Protein AF-A0A200QK93-F1 (afdb_monomer_lite)

pLDDT: mean 71.75, std 19.08, range [31.31, 96.75]

Secondary structure (DSSP, 8-state):
---------------PPP------HHHHHHHHHHHHHHHHHHHHHHHHHHHHHHHHHHHHHHHHHHHHHHHHHHHHTT---HHHHHHHHHHHHHHHHHHHHHHHHHHTT-SSS-GGGHHHHHHHHHHHHHHHHHHHHHH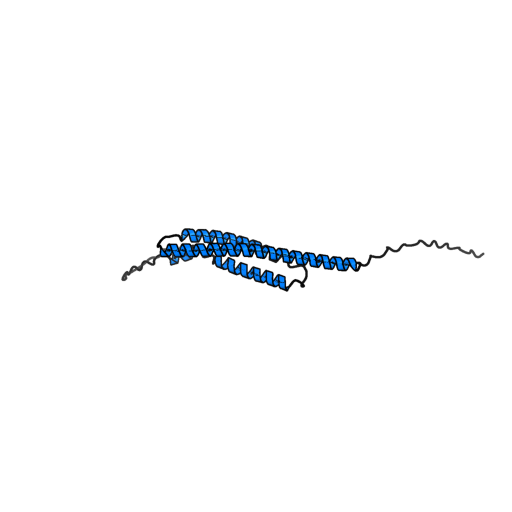-----HHHHHHHHS----------------SS----

InterPro domains:
  IPR004320 Protein BPS1, chloroplastic [PF03087] (31-169)

Sequence (175 aa):
MAASNKITYHAHSISLPTESHPLTLADFFQLESTQQAKSIEGVLDGSLMLLDVCGTARDVLSQMKQCVQDLQSSIRRRTNEFGAYMTSRKKVSKVIRKCLADLNKMDSKNNDLVAEISVLREVEATTLAIFESLLSFVSGPKQSTWSLVSKLMPTKRVEHKGEEETTEVMRSILH

Structure (mmCIF, N/CA/C/O backbone):
data_AF-A0A200QK93-F1
#
_entry.id   AF-A0A200QK93-F1
#
loop_
_atom_site.group_PDB
_atom_site.id
_atom_site.type_symbol
_atom_site.label_atom_id
_atom_site.label_alt_id
_atom_site.label_comp_id
_atom_site.label_asym_id
_atom_site.label_entity_id
_atom_site.label_seq_id
_atom_site.pdbx_PDB_ins_code
_atom_site.Cartn_x
_atom_site.Cartn_y
_atom_site.Cartn_z
_atom_site.occupancy
_atom_site.B_iso_or_equiv
_atom_site.auth_seq_id
_atom_site.auth_comp_id
_atom_site.auth_asym_id
_atom_site.auth_atom_id
_atom_site.pdbx_PDB_model_num
ATOM 1 N N . MET A 1 1 ? 26.320 -7.103 -105.451 1.00 42.09 1 MET A N 1
ATOM 2 C CA . MET A 1 1 ? 25.425 -6.280 -104.609 1.00 42.09 1 MET A CA 1
ATOM 3 C C . MET A 1 1 ? 25.414 -6.882 -103.214 1.00 42.09 1 MET A C 1
ATOM 5 O O . MET A 1 1 ? 24.835 -7.941 -103.042 1.00 42.09 1 MET A O 1
ATOM 9 N N . ALA A 1 2 ? 26.102 -6.269 -102.253 1.00 43.88 2 ALA A N 1
ATOM 10 C CA . ALA A 1 2 ? 26.015 -6.642 -100.842 1.00 43.88 2 ALA A CA 1
ATOM 11 C C . ALA A 1 2 ? 25.716 -5.359 -100.061 1.00 43.88 2 ALA A C 1
ATOM 13 O O . ALA A 1 2 ? 26.496 -4.410 -100.118 1.00 43.88 2 ALA A O 1
ATOM 14 N N . ALA A 1 3 ? 24.540 -5.298 -99.438 1.00 49.75 3 ALA A N 1
ATOM 15 C CA . ALA A 1 3 ? 24.111 -4.164 -98.633 1.00 49.75 3 ALA A CA 1
ATOM 16 C C . ALA A 1 3 ? 24.644 -4.343 -97.206 1.00 49.75 3 ALA A C 1
ATOM 18 O O . ALA A 1 3 ? 24.290 -5.303 -96.522 1.00 49.75 3 ALA A O 1
ATOM 19 N N . SER A 1 4 ? 25.517 -3.435 -96.772 1.00 50.56 4 SER A N 1
ATOM 20 C CA . SER A 1 4 ? 25.981 -3.376 -95.386 1.00 50.56 4 SER A CA 1
ATOM 21 C C . SER A 1 4 ? 24.930 -2.670 -94.535 1.00 50.56 4 SER A C 1
ATOM 23 O O . SER A 1 4 ? 24.769 -1.453 -94.613 1.00 50.56 4 SER A O 1
ATOM 25 N N . ASN A 1 5 ? 24.220 -3.435 -93.711 1.00 48.34 5 ASN A N 1
ATOM 26 C CA . ASN A 1 5 ? 23.254 -2.905 -92.755 1.00 48.34 5 ASN A CA 1
ATOM 27 C C . ASN A 1 5 ? 24.005 -2.357 -91.532 1.00 48.34 5 ASN A C 1
ATOM 29 O O . ASN A 1 5 ? 24.677 -3.106 -90.824 1.00 48.34 5 ASN A O 1
ATOM 33 N N . LYS A 1 6 ? 23.909 -1.048 -91.281 1.00 55.28 6 LYS A N 1
ATOM 34 C CA . LYS A 1 6 ? 24.512 -0.393 -90.112 1.00 55.28 6 LYS A CA 1
ATOM 35 C C . LYS A 1 6 ? 23.484 -0.365 -88.977 1.00 55.28 6 LYS A C 1
ATOM 37 O O . LYS A 1 6 ? 22.496 0.356 -89.064 1.00 55.28 6 LYS A O 1
ATOM 42 N N . ILE A 1 7 ? 23.702 -1.164 -87.935 1.00 54.66 7 ILE A N 1
ATOM 43 C CA . ILE A 1 7 ? 22.865 -1.166 -86.728 1.00 54.66 7 ILE A CA 1
ATOM 44 C C . ILE A 1 7 ? 23.430 -0.116 -85.765 1.00 54.66 7 ILE A C 1
ATOM 46 O O . ILE A 1 7 ? 24.575 -0.225 -85.326 1.00 54.66 7 ILE A O 1
ATOM 50 N N . THR A 1 8 ? 22.642 0.915 -85.462 1.00 56.75 8 THR A N 1
ATOM 51 C CA . THR A 1 8 ? 22.969 1.929 -84.451 1.00 56.75 8 THR A CA 1
ATOM 52 C C . THR A 1 8 ? 22.462 1.448 -83.098 1.00 56.75 8 THR A C 1
ATOM 54 O O . THR A 1 8 ? 21.256 1.336 -82.887 1.00 56.75 8 THR A O 1
ATOM 57 N N . TYR A 1 9 ? 23.378 1.163 -82.177 1.00 43.41 9 TYR A N 1
ATOM 58 C CA . TYR A 1 9 ? 23.036 0.865 -80.790 1.00 43.41 9 TYR A CA 1
ATOM 59 C C . TYR A 1 9 ? 22.886 2.181 -80.021 1.00 43.41 9 TYR A C 1
ATOM 61 O O . TYR A 1 9 ? 23.853 2.926 -79.870 1.00 43.41 9 TYR A O 1
ATOM 69 N N . HIS A 1 10 ? 21.682 2.474 -79.531 1.00 55.03 10 HIS A N 1
ATOM 70 C CA . HIS A 1 10 ? 21.467 3.536 -78.550 1.00 55.03 10 HIS A CA 1
ATOM 71 C C . HIS A 1 10 ? 21.578 2.930 -77.149 1.00 55.03 10 HIS A C 1
ATOM 73 O O . HIS A 1 10 ? 20.709 2.173 -76.722 1.00 55.03 10 HIS A O 1
ATOM 79 N N . ALA A 1 11 ? 22.666 3.237 -76.441 1.00 52.28 11 ALA A N 1
ATOM 80 C CA . ALA A 1 11 ? 22.814 2.887 -75.035 1.00 52.28 11 ALA A CA 1
ATOM 81 C C . ALA A 1 11 ? 21.941 3.830 -74.193 1.00 52.28 11 ALA A C 1
ATOM 83 O O . ALA A 1 11 ? 22.290 4.991 -73.989 1.00 52.28 11 ALA A O 1
ATOM 84 N N . HIS A 1 12 ? 20.791 3.347 -73.725 1.00 55.56 12 HIS A N 1
ATOM 85 C CA . HIS A 1 12 ? 20.044 4.012 -72.660 1.00 55.56 12 HIS A CA 1
ATOM 86 C C . HIS A 1 12 ? 20.653 3.609 -71.315 1.00 55.56 12 HIS A C 1
ATOM 88 O O . HIS A 1 12 ? 20.598 2.441 -70.932 1.00 55.56 12 HIS A O 1
ATOM 94 N N . SER A 1 13 ? 21.236 4.571 -70.598 1.00 54.41 13 SER A N 1
ATOM 95 C CA . SER A 1 13 ? 21.657 4.385 -69.209 1.00 54.41 13 SER A CA 1
ATOM 96 C C . SER A 1 13 ? 20.435 4.077 -68.348 1.00 54.41 13 SER A C 1
ATOM 98 O O . SER A 1 13 ? 19.597 4.946 -68.116 1.00 54.41 13 SER A O 1
ATOM 100 N N . ILE A 1 14 ? 20.330 2.842 -67.871 1.00 55.00 14 ILE A N 1
ATOM 101 C CA . ILE A 1 14 ? 19.398 2.469 -66.808 1.00 55.00 14 ILE A CA 1
ATOM 102 C C . ILE A 1 14 ? 20.099 2.795 -65.491 1.00 55.00 14 ILE A C 1
ATOM 104 O O . ILE A 1 14 ? 21.001 2.079 -65.061 1.00 55.00 14 ILE A O 1
ATOM 108 N N . SER A 1 15 ? 19.735 3.919 -64.880 1.00 62.78 15 SER A N 1
ATOM 109 C CA . SER A 1 15 ? 20.103 4.218 -63.498 1.00 62.78 15 SER A CA 1
ATOM 110 C C . SER A 1 15 ? 19.506 3.134 -62.597 1.00 62.78 15 SER A C 1
ATOM 112 O O . SER A 1 15 ? 18.281 3.022 -62.507 1.00 62.78 15 SER A O 1
ATOM 114 N N . LEU A 1 16 ? 20.359 2.323 -61.962 1.00 52.28 16 LEU A N 1
ATOM 115 C CA . LEU A 1 16 ? 19.936 1.439 -60.877 1.00 52.28 16 LEU A CA 1
ATOM 116 C C . LEU A 1 16 ? 19.284 2.290 -59.774 1.00 52.28 16 LEU A C 1
ATOM 118 O O . LEU A 1 16 ? 19.791 3.383 -59.497 1.00 52.28 16 LEU A O 1
ATOM 122 N N . PRO A 1 17 ? 18.214 1.811 -59.112 1.00 46.47 17 PRO A N 1
ATOM 123 C CA . PRO A 1 17 ? 17.773 2.416 -57.867 1.00 46.47 17 PRO A CA 1
ATOM 124 C C . PRO A 1 17 ? 18.959 2.389 -56.906 1.00 46.47 17 PRO A C 1
ATOM 126 O O . PRO A 1 17 ? 19.497 1.321 -56.607 1.00 46.47 17 PRO A O 1
ATOM 129 N N . THR A 1 18 ? 19.405 3.571 -56.493 1.00 52.31 18 THR A N 1
ATOM 130 C CA . THR A 1 18 ? 20.396 3.744 -55.435 1.00 52.31 18 THR A CA 1
ATOM 131 C C . THR A 1 18 ? 19.985 2.921 -54.227 1.00 52.31 18 THR A C 1
ATOM 133 O O . THR A 1 18 ? 18.819 2.934 -53.832 1.00 52.31 18 THR A O 1
ATOM 136 N N . GLU A 1 19 ? 20.974 2.188 -53.725 1.00 47.91 19 GLU A N 1
ATOM 137 C CA . GLU A 1 19 ? 20.964 1.317 -52.560 1.00 47.91 19 GLU A CA 1
ATOM 138 C C . GLU A 1 19 ? 19.853 1.589 -51.544 1.00 47.91 19 GLU A C 1
ATOM 140 O O . GLU A 1 19 ? 19.684 2.701 -51.044 1.00 47.91 19 GLU A O 1
ATOM 145 N N . SER A 1 20 ? 19.190 0.514 -51.120 1.00 57.06 20 SER A N 1
ATOM 146 C CA . SER A 1 20 ? 18.676 0.427 -49.759 1.00 57.06 20 SER A CA 1
ATOM 147 C C . SER A 1 20 ? 19.813 0.777 -48.795 1.00 57.06 20 SER A C 1
ATOM 149 O O . SER A 1 20 ? 20.726 -0.031 -48.623 1.00 57.06 20 SER A O 1
ATOM 151 N N . HIS A 1 21 ? 19.783 1.980 -48.216 1.00 59.69 21 HIS A N 1
ATOM 152 C CA . HIS A 1 21 ? 20.772 2.415 -47.235 1.00 59.69 21 HIS A CA 1
ATOM 153 C C . HIS A 1 21 ? 20.850 1.375 -46.106 1.00 59.69 21 HIS A C 1
ATOM 155 O O . HIS A 1 21 ? 19.835 1.140 -45.440 1.00 59.69 21 HIS A O 1
ATOM 161 N N . PRO A 1 22 ? 22.004 0.718 -45.888 1.00 60.19 22 PRO A N 1
ATOM 162 C CA . PRO A 1 22 ? 22.164 -0.153 -44.738 1.00 60.19 22 PRO A CA 1
ATOM 163 C C . PRO A 1 22 ? 22.039 0.712 -43.482 1.00 60.19 22 PRO A C 1
ATOM 165 O O . PRO A 1 22 ? 22.689 1.754 -43.391 1.00 60.19 22 PRO A O 1
ATOM 168 N N . LEU A 1 23 ? 21.173 0.300 -42.548 1.00 63.16 23 LEU A N 1
ATOM 169 C CA . LEU A 1 23 ? 21.034 0.928 -41.231 1.00 63.16 23 LEU A CA 1
ATOM 170 C C . LEU A 1 23 ? 22.434 1.202 -40.670 1.00 63.16 23 LEU A C 1
ATOM 172 O O . LEU A 1 23 ? 23.258 0.287 -40.580 1.00 63.16 23 LEU A O 1
ATOM 176 N N . THR A 1 24 ? 22.733 2.465 -40.374 1.00 76.56 24 THR A N 1
ATOM 177 C CA . THR A 1 24 ? 24.082 2.849 -39.962 1.00 76.56 24 THR A CA 1
ATOM 178 C C . THR A 1 24 ? 24.338 2.381 -38.528 1.00 76.56 24 THR A C 1
ATOM 180 O O . THR A 1 24 ? 23.415 2.218 -37.733 1.00 76.56 24 THR A O 1
ATOM 183 N N . LEU A 1 25 ? 25.605 2.177 -38.153 1.00 76.12 25 LEU A N 1
ATOM 184 C CA . LEU A 1 25 ? 25.979 1.794 -36.782 1.00 76.12 25 LEU A CA 1
ATOM 185 C C . LEU A 1 25 ? 25.450 2.798 -35.733 1.00 76.12 25 LEU A C 1
ATOM 187 O O . LEU A 1 25 ? 25.114 2.413 -34.616 1.00 76.12 25 LEU A O 1
ATOM 191 N N . ALA A 1 26 ? 25.328 4.075 -36.111 1.00 78.56 26 ALA A N 1
ATOM 192 C CA . ALA A 1 26 ? 24.719 5.111 -35.284 1.00 78.56 26 ALA A CA 1
ATOM 193 C C . ALA A 1 26 ? 23.219 4.866 -35.047 1.00 78.56 26 ALA A C 1
ATOM 195 O O . ALA A 1 26 ? 22.757 5.045 -33.923 1.00 78.56 26 ALA A O 1
ATOM 196 N N . ASP A 1 27 ? 22.483 4.396 -36.060 1.00 78.31 27 ASP A N 1
ATOM 197 C CA . ASP A 1 27 ? 21.064 4.043 -35.928 1.00 78.31 27 ASP A CA 1
ATOM 198 C C . ASP A 1 27 ? 20.879 2.844 -34.988 1.00 78.31 27 ASP A C 1
ATOM 200 O O . ASP A 1 27 ? 19.941 2.820 -34.192 1.00 78.31 27 ASP A O 1
ATOM 204 N N . PHE A 1 28 ? 21.802 1.875 -35.022 1.00 76.06 28 PHE A N 1
ATOM 205 C CA . PHE A 1 28 ? 21.787 0.728 -34.109 1.00 76.06 28 PHE A CA 1
ATOM 206 C C . PHE A 1 28 ? 22.018 1.152 -32.651 1.00 76.06 28 PHE A C 1
ATOM 208 O O . PHE A 1 28 ? 21.207 0.829 -31.783 1.00 76.06 28 PHE A O 1
ATOM 215 N N . PHE A 1 29 ? 23.066 1.939 -32.383 1.00 76.50 29 PHE A N 1
ATOM 216 C CA . PHE A 1 29 ? 23.335 2.457 -31.035 1.00 76.50 29 PHE A CA 1
ATOM 217 C C . PHE A 1 29 ? 22.222 3.384 -30.527 1.00 76.50 29 PHE A C 1
ATOM 219 O O . PHE A 1 29 ? 21.887 3.371 -29.341 1.00 76.50 29 PHE A O 1
ATOM 226 N N . GLN A 1 30 ? 21.618 4.182 -31.410 1.00 77.62 30 GLN A N 1
ATOM 227 C CA . GLN A 1 30 ? 20.488 5.034 -31.055 1.00 77.62 30 GLN A CA 1
ATOM 228 C C . GLN A 1 30 ? 19.246 4.198 -30.720 1.00 77.62 30 GLN A C 1
ATOM 230 O O . GLN A 1 30 ? 18.566 4.486 -29.734 1.00 77.62 30 GLN A O 1
ATOM 235 N N . LEU A 1 31 ? 18.972 3.128 -31.472 1.00 75.81 31 LEU A N 1
ATOM 236 C CA . LEU A 1 31 ? 17.880 2.206 -31.171 1.00 75.81 31 LEU A CA 1
ATOM 237 C C . LEU A 1 31 ? 18.084 1.517 -29.813 1.00 75.81 31 LEU A C 1
ATOM 239 O O . LEU A 1 31 ? 17.168 1.526 -28.993 1.00 75.81 31 LEU A O 1
ATOM 243 N N . GLU A 1 32 ? 19.284 1.006 -29.539 1.00 74.06 32 GLU A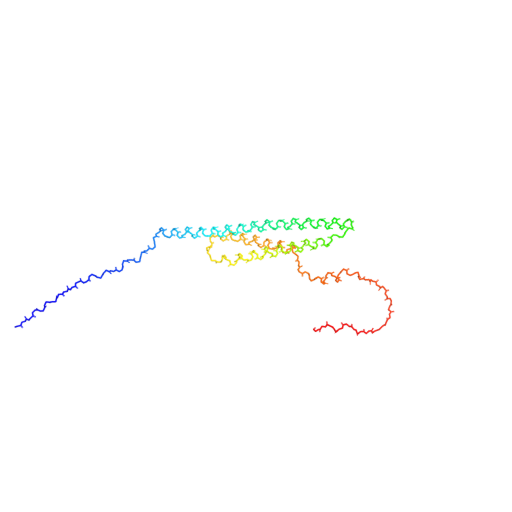 N 1
ATOM 244 C CA . GLU A 1 32 ? 19.643 0.378 -28.259 1.00 74.06 32 GLU A CA 1
ATOM 245 C C . GLU A 1 32 ? 19.478 1.352 -27.080 1.00 74.06 32 GLU A C 1
ATOM 247 O O . GLU A 1 32 ? 18.821 1.034 -26.086 1.00 74.06 32 GLU A O 1
ATOM 252 N N . SER A 1 33 ? 19.957 2.592 -27.232 1.00 76.31 33 SER A N 1
ATOM 253 C CA . SER A 1 33 ? 19.793 3.651 -26.231 1.00 76.31 33 SER A CA 1
ATOM 254 C C . SER A 1 33 ? 18.321 4.009 -25.985 1.00 76.31 33 SER A C 1
ATOM 256 O O . SER A 1 33 ? 17.890 4.117 -24.835 1.00 76.31 33 SER A O 1
ATOM 258 N N . THR A 1 34 ? 17.511 4.142 -27.042 1.00 79.00 34 THR A N 1
ATOM 259 C CA . THR A 1 34 ? 16.073 4.431 -26.889 1.00 79.00 34 THR A CA 1
ATOM 260 C C . THR A 1 34 ? 15.317 3.275 -26.241 1.00 79.00 34 THR A C 1
ATOM 262 O O . THR A 1 34 ? 14.364 3.504 -25.494 1.00 79.00 34 THR A O 1
ATOM 265 N N . GLN A 1 35 ? 15.739 2.037 -26.497 1.00 77.19 35 GLN A N 1
ATOM 266 C CA . GLN A 1 35 ? 15.138 0.849 -25.910 1.00 77.19 35 GLN A CA 1
ATOM 267 C C . GLN A 1 35 ? 15.471 0.730 -24.420 1.00 77.19 35 GLN A C 1
ATOM 269 O O . GLN A 1 35 ? 14.585 0.447 -23.610 1.00 77.19 35 GLN A O 1
ATOM 274 N N . GLN A 1 36 ? 16.717 1.019 -24.044 1.00 77.69 36 GLN A N 1
ATOM 275 C CA . GLN A 1 36 ? 17.137 1.088 -22.649 1.00 77.69 36 GLN A CA 1
ATOM 276 C C . GLN A 1 36 ? 16.388 2.195 -21.895 1.00 77.69 36 GLN A C 1
ATOM 278 O O . GLN A 1 36 ? 15.871 1.946 -20.809 1.00 77.69 36 GLN A O 1
ATOM 283 N N . ALA A 1 37 ? 16.255 3.387 -22.489 1.00 81.44 37 ALA A N 1
ATOM 284 C CA . ALA A 1 37 ? 15.523 4.500 -21.886 1.00 81.44 37 ALA A CA 1
ATOM 285 C C . ALA A 1 37 ? 14.049 4.150 -21.615 1.00 81.44 37 ALA A C 1
ATOM 287 O O . ALA A 1 37 ? 13.554 4.389 -20.517 1.00 81.44 37 ALA A O 1
ATOM 288 N N . LYS A 1 38 ? 13.359 3.516 -22.575 1.00 80.81 38 LYS A N 1
ATOM 289 C CA . LYS A 1 38 ? 11.975 3.036 -22.391 1.00 80.81 38 LYS A CA 1
ATOM 290 C C . LYS A 1 38 ? 11.860 1.991 -21.282 1.00 80.81 38 LYS A C 1
ATOM 292 O O . LYS A 1 38 ? 10.891 1.998 -20.529 1.00 80.81 38 LYS A O 1
ATOM 297 N N . SER A 1 39 ? 12.839 1.093 -21.193 1.00 78.94 39 SER A N 1
ATOM 298 C CA . SER A 1 39 ? 12.861 0.047 -20.173 1.00 78.94 39 SER A CA 1
ATOM 299 C C . SER A 1 39 ? 13.042 0.639 -18.769 1.00 78.94 39 SER A C 1
ATOM 301 O O . SER A 1 39 ? 12.280 0.317 -17.858 1.00 78.94 39 SER A O 1
ATOM 303 N N . ILE A 1 40 ? 13.978 1.585 -18.616 1.00 81.75 40 ILE A N 1
ATOM 304 C CA . ILE A 1 40 ? 14.199 2.334 -17.369 1.00 81.75 40 ILE A CA 1
ATOM 305 C C . ILE A 1 40 ? 12.947 3.120 -16.969 1.00 81.75 40 ILE A C 1
ATOM 307 O O . ILE A 1 40 ? 12.554 3.066 -15.807 1.00 81.75 40 ILE A O 1
ATOM 311 N N . GLU A 1 41 ? 12.299 3.805 -17.914 1.00 84.50 41 GLU A N 1
ATOM 312 C CA . GLU A 1 41 ? 11.066 4.557 -17.650 1.00 84.50 41 GLU A CA 1
ATOM 313 C C . GLU A 1 41 ? 9.964 3.648 -17.091 1.00 84.50 41 GLU A C 1
ATOM 315 O O . GLU A 1 41 ? 9.325 3.977 -16.096 1.00 84.50 41 GLU A O 1
ATOM 320 N N . GLY A 1 42 ? 9.785 2.456 -17.668 1.00 80.88 42 GLY A N 1
ATOM 321 C CA . GLY A 1 42 ? 8.794 1.501 -17.177 1.00 80.88 42 GLY A CA 1
ATOM 322 C C . GLY A 1 42 ? 9.087 0.983 -15.764 1.00 80.88 42 GLY A C 1
ATOM 323 O O . GLY A 1 42 ? 8.155 0.665 -15.025 1.00 80.88 42 GLY A O 1
ATOM 324 N N . VAL A 1 43 ? 10.361 0.840 -15.393 1.00 81.38 43 VAL A N 1
ATOM 325 C CA . VAL A 1 43 ? 10.765 0.450 -14.028 1.00 81.38 43 VAL A CA 1
ATOM 326 C C . VAL A 1 43 ? 10.543 1.604 -13.067 1.00 81.38 43 VAL A C 1
ATOM 328 O O . VAL A 1 43 ? 10.042 1.409 -11.967 1.00 81.38 43 VAL A O 1
ATOM 331 N N . LEU A 1 44 ? 10.856 2.827 -13.485 1.00 86.31 44 LEU A N 1
ATOM 332 C CA . LEU A 1 44 ? 10.613 4.005 -12.667 1.00 86.31 44 LEU A CA 1
ATOM 333 C C . LEU A 1 44 ? 9.115 4.195 -12.384 1.00 86.31 44 LEU A C 1
ATOM 335 O O . LEU A 1 44 ? 8.752 4.450 -11.237 1.00 86.31 44 LEU A O 1
ATOM 339 N N . ASP A 1 45 ? 8.259 4.007 -13.392 1.00 84.62 45 ASP A N 1
ATOM 340 C CA . ASP A 1 45 ? 6.797 4.055 -13.254 1.00 84.62 45 ASP A CA 1
ATOM 341 C C . ASP A 1 45 ? 6.283 2.982 -12.276 1.00 84.62 45 ASP A C 1
ATOM 343 O O . ASP A 1 45 ? 5.549 3.287 -11.331 1.00 84.62 45 ASP A O 1
ATOM 347 N N . GLY A 1 46 ? 6.752 1.735 -12.422 1.00 83.19 46 GLY A N 1
ATOM 348 C CA . GLY A 1 46 ? 6.415 0.636 -11.509 1.00 83.19 46 GLY A CA 1
ATOM 349 C C . GLY A 1 46 ? 6.850 0.905 -10.066 1.00 83.19 46 GLY A C 1
ATOM 350 O O . GLY A 1 46 ? 6.066 0.754 -9.123 1.00 83.19 46 GLY A O 1
ATOM 351 N N . SER A 1 47 ? 8.080 1.381 -9.891 1.00 86.25 47 SER A N 1
ATOM 352 C CA . SER A 1 47 ? 8.655 1.736 -8.594 1.00 86.25 47 SER A CA 1
ATOM 353 C C . SER A 1 47 ? 7.929 2.909 -7.923 1.00 86.25 47 SER A C 1
ATOM 355 O O . SER A 1 47 ? 7.681 2.869 -6.714 1.00 86.25 47 SER A O 1
ATOM 357 N N . LEU A 1 48 ? 7.539 3.937 -8.684 1.00 88.75 48 LEU A N 1
ATOM 358 C CA . LEU A 1 48 ? 6.754 5.064 -8.174 1.00 88.75 48 LEU A CA 1
ATOM 359 C C . LEU A 1 48 ? 5.377 4.598 -7.687 1.00 88.75 48 LEU A C 1
ATOM 361 O O . LEU A 1 48 ? 4.956 4.947 -6.583 1.00 88.75 48 LEU A O 1
ATOM 365 N N . MET A 1 49 ? 4.710 3.738 -8.456 1.00 86.12 49 MET A N 1
ATOM 366 C CA . MET A 1 49 ? 3.419 3.185 -8.055 1.00 86.12 49 MET A CA 1
ATOM 367 C C . MET A 1 49 ? 3.527 2.322 -6.787 1.00 86.12 49 MET A C 1
ATOM 369 O O . MET A 1 49 ? 2.671 2.400 -5.900 1.00 86.12 49 MET A O 1
ATOM 373 N N . LEU A 1 50 ? 4.584 1.514 -6.654 1.00 87.56 50 LEU A N 1
ATOM 374 C CA . LEU A 1 50 ? 4.836 0.751 -5.427 1.00 87.56 50 LEU A CA 1
ATOM 375 C C . LEU A 1 50 ? 5.027 1.661 -4.213 1.00 87.56 50 LEU A C 1
ATOM 377 O O . LEU A 1 50 ? 4.558 1.324 -3.123 1.00 87.56 50 LEU A O 1
ATOM 381 N N . LEU A 1 51 ? 5.673 2.816 -4.381 1.00 91.50 51 LEU A N 1
ATOM 382 C CA . LEU A 1 51 ? 5.824 3.802 -3.314 1.00 91.50 51 LEU A CA 1
ATOM 383 C C . LEU A 1 51 ? 4.467 4.383 -2.881 1.00 91.50 51 LEU A C 1
ATOM 385 O O . LEU A 1 51 ? 4.200 4.477 -1.678 1.00 91.50 51 LEU A O 1
ATOM 389 N N . ASP A 1 52 ? 3.584 4.691 -3.831 1.00 90.31 52 ASP A N 1
ATOM 390 C CA . ASP A 1 52 ? 2.222 5.168 -3.550 1.00 90.31 52 ASP A CA 1
ATOM 391 C C . ASP A 1 52 ? 1.386 4.118 -2.799 1.00 90.31 52 ASP A C 1
ATOM 393 O O . ASP A 1 52 ? 0.691 4.410 -1.813 1.00 90.31 52 ASP A O 1
ATOM 397 N N . VAL A 1 53 ? 1.483 2.858 -3.231 1.00 87.81 53 VAL A N 1
ATOM 398 C CA . VAL A 1 53 ? 0.818 1.718 -2.586 1.00 87.81 53 VAL A CA 1
ATOM 399 C C . VAL A 1 53 ? 1.376 1.499 -1.184 1.00 87.81 53 VAL A C 1
ATOM 401 O O . VAL A 1 53 ? 0.600 1.298 -0.249 1.00 87.81 53 VAL A O 1
ATOM 404 N N . CYS A 1 54 ? 2.694 1.603 -1.007 1.00 90.31 54 CYS A N 1
ATOM 405 C CA . CYS A 1 54 ? 3.358 1.512 0.290 1.00 90.31 54 CYS A CA 1
ATOM 406 C C . CYS A 1 54 ? 2.843 2.578 1.264 1.00 90.31 54 CYS A C 1
ATOM 408 O O . CYS A 1 54 ? 2.469 2.262 2.399 1.00 90.31 54 CYS A O 1
ATOM 410 N N . GLY A 1 55 ? 2.755 3.833 0.809 1.00 92.94 55 GLY A N 1
ATOM 411 C CA . GLY A 1 55 ? 2.185 4.931 1.589 1.00 92.94 55 GLY A CA 1
ATOM 412 C C . GLY A 1 55 ? 0.754 4.625 2.028 1.00 92.94 55 GLY A C 1
ATOM 413 O O . GLY A 1 55 ? 0.438 4.675 3.218 1.00 92.94 55 GLY A O 1
ATOM 414 N N . THR A 1 56 ? -0.083 4.190 1.085 1.00 91.38 56 THR A N 1
ATOM 415 C CA . THR A 1 56 ? -1.479 3.837 1.369 1.00 91.38 56 THR A CA 1
ATOM 416 C C . THR A 1 56 ? -1.594 2.657 2.339 1.00 91.38 56 THR A C 1
ATOM 418 O O . THR A 1 56 ? -2.413 2.686 3.261 1.00 91.38 56 THR A O 1
ATOM 421 N N . ALA A 1 57 ? -0.769 1.621 2.172 1.00 89.56 57 ALA A N 1
ATOM 422 C CA . ALA A 1 57 ? -0.753 0.451 3.042 1.00 89.56 57 ALA A CA 1
ATOM 423 C C . ALA A 1 57 ? -0.366 0.818 4.477 1.00 89.56 57 ALA A C 1
ATOM 425 O O . ALA A 1 57 ? -1.033 0.392 5.424 1.00 89.56 57 ALA A O 1
ATOM 426 N N . ARG A 1 58 ? 0.657 1.662 4.647 1.00 93.56 58 ARG A N 1
ATOM 427 C CA . ARG A 1 58 ? 1.067 2.187 5.954 1.00 93.56 58 ARG A CA 1
ATOM 428 C C . ARG A 1 58 ? -0.068 2.948 6.634 1.00 93.56 58 ARG A C 1
ATOM 430 O O . ARG A 1 58 ? -0.317 2.727 7.822 1.00 93.56 58 ARG A O 1
ATOM 437 N N . ASP A 1 59 ? -0.771 3.805 5.903 1.00 93.50 59 ASP A N 1
ATOM 438 C CA . ASP A 1 59 ? -1.865 4.608 6.453 1.00 93.50 59 ASP A CA 1
ATOM 439 C C . ASP A 1 59 ? -3.059 3.732 6.853 1.00 93.50 59 ASP A C 1
ATOM 441 O O . ASP A 1 59 ? -3.630 3.897 7.934 1.00 93.50 59 ASP A O 1
ATOM 445 N N . VAL A 1 60 ? -3.402 2.751 6.014 1.00 92.19 60 VAL A N 1
ATOM 446 C CA . VAL A 1 60 ? -4.437 1.744 6.284 1.00 92.19 60 VAL A CA 1
ATOM 447 C C . VAL A 1 60 ? -4.111 0.929 7.537 1.00 92.19 60 VAL A C 1
ATOM 449 O O . VAL A 1 60 ? -4.966 0.775 8.414 1.00 92.19 60 VAL A O 1
ATOM 452 N N . LEU A 1 61 ? -2.883 0.416 7.641 1.00 91.19 61 LEU A N 1
ATOM 453 C CA . LEU A 1 61 ? -2.438 -0.382 8.783 1.00 91.19 61 LEU A CA 1
ATOM 454 C C . LEU A 1 61 ? -2.426 0.447 10.069 1.00 91.19 61 LEU A C 1
ATOM 456 O O . LEU A 1 61 ? -2.874 -0.030 11.112 1.00 91.19 61 LEU A O 1
ATOM 460 N N . SER A 1 62 ? -1.981 1.702 9.990 1.00 94.00 62 SER A N 1
ATOM 461 C CA . SER A 1 62 ? -1.961 2.625 11.128 1.00 94.00 62 SER A CA 1
ATOM 462 C C . SER A 1 62 ? -3.373 2.941 11.624 1.00 94.00 62 SER A C 1
ATOM 464 O O . SER A 1 62 ? -3.643 2.843 12.822 1.00 94.00 62 SER A O 1
ATOM 466 N N . GLN A 1 63 ? -4.305 3.229 10.709 1.00 93.94 63 GLN A N 1
ATOM 467 C CA . GLN A 1 63 ? -5.715 3.446 11.047 1.00 93.94 63 GLN A CA 1
ATOM 468 C C . GLN A 1 63 ? -6.353 2.205 11.675 1.00 93.94 63 GLN A C 1
ATOM 470 O O . GLN A 1 63 ? -7.054 2.311 12.683 1.00 93.94 63 GLN A O 1
ATOM 475 N N . MET A 1 64 ? -6.106 1.018 11.113 1.00 92.19 64 MET A N 1
ATOM 476 C CA . MET A 1 64 ? -6.653 -0.224 11.658 1.00 92.19 64 MET A CA 1
ATOM 477 C C . MET A 1 64 ? -6.090 -0.524 13.050 1.00 92.19 64 MET A C 1
ATOM 479 O O . MET A 1 64 ? -6.847 -0.892 13.946 1.00 92.19 64 MET A O 1
ATOM 483 N N . LYS A 1 65 ? -4.782 -0.322 13.254 1.00 94.25 65 LYS A N 1
ATOM 484 C CA . LYS A 1 65 ? -4.130 -0.481 14.558 1.00 94.25 65 LYS A CA 1
ATOM 485 C C . LYS A 1 65 ? -4.788 0.402 15.615 1.00 94.25 65 LYS A C 1
ATOM 487 O O . LYS A 1 65 ? -5.161 -0.113 16.666 1.00 94.25 65 LYS A O 1
ATOM 492 N N . GLN A 1 66 ? -4.968 1.692 15.324 1.00 95.44 66 GLN A N 1
ATOM 493 C CA . GLN A 1 66 ? -5.627 2.615 16.248 1.00 95.44 66 GLN A CA 1
ATOM 494 C C . GLN A 1 66 ? -7.055 2.153 16.557 1.00 95.44 66 GLN A C 1
ATOM 496 O O . GLN A 1 66 ? -7.442 2.033 17.713 1.00 95.44 66 GLN A O 1
ATOM 501 N N . CYS A 1 67 ? -7.806 1.772 15.525 1.00 93.12 67 CYS A N 1
ATOM 502 C CA . CYS A 1 67 ? -9.187 1.332 15.670 1.00 93.12 67 CYS A CA 1
ATOM 503 C C . CYS A 1 67 ? -9.336 0.064 16.534 1.00 93.12 67 CYS A C 1
ATOM 505 O O . CYS A 1 67 ? -10.287 -0.061 17.306 1.00 93.12 67 CYS A O 1
ATOM 507 N N . VAL A 1 68 ? -8.388 -0.873 16.438 1.00 93.62 68 VAL A N 1
ATOM 508 C CA . VAL A 1 68 ? -8.332 -2.059 17.307 1.00 93.62 68 VAL A CA 1
ATOM 509 C C . VAL A 1 68 ? -8.008 -1.672 18.753 1.00 93.62 68 VAL A C 1
ATOM 511 O O . VAL A 1 68 ? -8.626 -2.206 19.673 1.00 93.62 68 VAL A O 1
ATOM 514 N N . GLN A 1 69 ? -7.077 -0.740 18.969 1.00 95.62 69 GLN A N 1
ATOM 515 C CA . GLN A 1 69 ? -6.725 -0.252 20.308 1.00 95.62 69 GLN A CA 1
ATOM 516 C C . GLN A 1 69 ? -7.889 0.487 20.982 1.00 95.62 69 GLN A C 1
ATOM 518 O O . GLN A 1 69 ? -8.138 0.287 22.176 1.00 95.62 69 GLN A O 1
ATOM 523 N N . ASP A 1 70 ? -8.627 1.292 20.218 1.00 94.75 70 ASP A N 1
ATOM 524 C CA . ASP A 1 70 ? -9.824 1.991 20.686 1.00 94.75 70 ASP A CA 1
ATOM 525 C C . ASP A 1 70 ? -10.909 0.982 21.075 1.00 94.75 70 ASP A C 1
ATOM 527 O O . ASP A 1 70 ? -11.408 1.012 22.201 1.00 94.75 70 ASP A O 1
ATOM 531 N N . LEU A 1 71 ? -11.181 -0.006 20.212 1.00 94.81 71 LEU A N 1
ATOM 532 C CA . LEU A 1 71 ? -12.130 -1.080 20.508 1.00 94.81 71 LEU A CA 1
ATOM 533 C C . LEU A 1 71 ? -11.736 -1.865 21.768 1.00 94.81 71 LEU A C 1
ATOM 535 O O . LEU A 1 71 ? -12.578 -2.120 22.629 1.00 94.81 71 LEU A O 1
ATOM 539 N N . GLN A 1 72 ? -10.461 -2.231 21.913 1.00 94.69 72 GLN A N 1
ATOM 540 C CA . GLN A 1 72 ? -9.966 -2.930 23.101 1.00 94.69 72 GLN A CA 1
ATOM 541 C C . GLN A 1 72 ? -10.139 -2.078 24.368 1.00 94.69 72 GLN A C 1
ATOM 543 O O . GLN A 1 72 ? -10.546 -2.581 25.420 1.00 94.69 72 GLN A O 1
ATOM 548 N N . SER A 1 73 ? -9.865 -0.776 24.271 1.00 96.19 73 SER A N 1
ATOM 549 C CA . SER A 1 73 ? -10.052 0.176 25.367 1.00 96.19 73 SER A CA 1
ATOM 550 C C . SER A 1 73 ? -11.524 0.334 25.740 1.00 96.19 73 SER A C 1
ATOM 552 O O . SER A 1 73 ? -11.849 0.359 26.929 1.00 96.19 73 SER A O 1
ATOM 554 N N . SER A 1 74 ? -12.406 0.382 24.742 1.00 95.31 74 SER A N 1
ATOM 555 C CA . SER A 1 74 ? -13.858 0.424 24.897 1.00 95.31 74 SER A CA 1
ATOM 556 C C . SER A 1 74 ? -14.379 -0.821 25.619 1.00 95.31 74 SER A C 1
ATOM 558 O O . SER A 1 74 ? -15.046 -0.696 26.648 1.00 95.31 74 SER A O 1
ATOM 560 N N . ILE A 1 75 ? -13.963 -2.017 25.187 1.00 93.94 75 ILE A N 1
ATOM 561 C CA . ILE A 1 75 ? -14.302 -3.290 25.844 1.00 93.94 75 ILE A CA 1
ATOM 562 C C . ILE A 1 75 ? -13.863 -3.277 27.313 1.00 93.94 75 ILE A C 1
ATOM 564 O O . ILE A 1 75 ? -14.653 -3.602 28.200 1.00 93.94 75 ILE A O 1
ATOM 568 N N . ARG A 1 76 ? -12.627 -2.844 27.600 1.00 95.19 76 ARG A N 1
ATOM 569 C CA . ARG A 1 76 ? -12.113 -2.747 28.978 1.00 95.19 76 ARG A CA 1
ATOM 570 C C . ARG A 1 76 ? -12.937 -1.786 29.840 1.00 95.19 76 ARG A C 1
ATOM 572 O O . ARG A 1 76 ? -13.156 -2.052 31.019 1.00 95.19 76 ARG A O 1
ATOM 579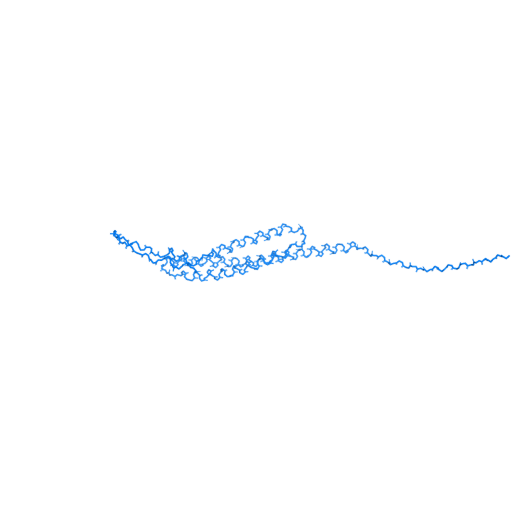 N N . ARG A 1 77 ? -13.390 -0.674 29.257 1.00 96.75 77 ARG A N 1
ATOM 580 C CA . ARG A 1 77 ? -14.254 0.325 29.909 1.00 96.75 77 ARG A CA 1
ATOM 581 C C . ARG A 1 77 ? -15.730 -0.085 29.947 1.00 96.75 77 ARG A C 1
ATOM 583 O O . ARG A 1 77 ? -16.526 0.644 30.527 1.00 96.75 77 ARG A O 1
ATOM 590 N N . ARG A 1 78 ? -16.089 -1.242 29.375 1.00 94.56 78 ARG A N 1
ATOM 591 C CA . ARG A 1 78 ? -17.471 -1.717 29.195 1.00 94.56 78 ARG A CA 1
ATOM 592 C C . ARG A 1 78 ? -18.345 -0.734 28.399 1.00 94.56 78 ARG A C 1
ATOM 594 O O . ARG A 1 78 ? -19.548 -0.652 28.629 1.00 94.56 78 ARG A O 1
ATOM 601 N N . THR A 1 79 ? -17.746 0.004 27.463 1.00 92.12 79 THR A N 1
ATOM 602 C CA . THR A 1 79 ? -18.471 0.797 26.459 1.00 92.12 79 THR A CA 1
ATOM 603 C C . THR A 1 79 ? -18.643 -0.021 25.172 1.00 92.12 79 THR A C 1
ATOM 605 O O . THR A 1 79 ? -17.974 -1.036 24.985 1.00 92.12 79 THR A O 1
ATOM 608 N N . ASN A 1 80 ? -19.569 0.376 24.293 1.00 87.31 80 ASN A N 1
ATOM 609 C CA . ASN A 1 80 ? -19.840 -0.332 23.037 1.00 87.31 80 ASN A CA 1
ATOM 610 C C . ASN A 1 80 ? -19.443 0.514 21.818 1.00 87.31 80 ASN A C 1
ATOM 612 O O . ASN A 1 80 ? -20.276 1.205 21.235 1.00 87.31 80 ASN A O 1
ATOM 616 N N . GLU A 1 81 ? -18.177 0.430 21.410 1.00 91.88 81 GLU A N 1
ATOM 617 C CA . GLU A 1 81 ? -17.657 1.094 20.200 1.00 91.88 81 GLU A CA 1
ATOM 618 C C . GLU A 1 81 ? -17.496 0.131 19.008 1.00 91.88 81 GLU A C 1
ATOM 620 O O . GLU A 1 81 ? -16.882 0.458 17.989 1.00 91.88 81 GLU A O 1
ATOM 625 N N . PHE A 1 82 ? -18.103 -1.058 19.082 1.00 89.88 82 PHE A N 1
ATOM 626 C CA . PHE A 1 82 ? -18.015 -2.069 18.025 1.00 89.88 82 PHE A CA 1
ATOM 627 C C . PHE A 1 82 ? -18.544 -1.562 16.673 1.00 89.88 82 PHE A C 1
ATOM 629 O O . PHE A 1 82 ? -17.961 -1.836 15.622 1.00 89.88 82 PHE A O 1
ATOM 636 N N . GLY A 1 83 ? -19.617 -0.764 16.683 1.00 88.75 83 GLY A N 1
ATOM 637 C CA . GLY A 1 83 ? -20.169 -0.156 15.468 1.00 88.75 83 GLY A CA 1
ATOM 638 C C . GLY A 1 83 ? -19.202 0.819 14.780 1.00 88.75 83 GLY A C 1
ATOM 639 O O . GLY A 1 83 ? -19.101 0.826 13.547 1.00 88.75 83 GLY A O 1
ATOM 640 N N . ALA A 1 84 ? -18.448 1.597 15.563 1.00 91.88 84 ALA A N 1
ATOM 641 C CA . ALA A 1 84 ? -17.429 2.511 15.049 1.00 91.88 84 ALA A CA 1
ATOM 642 C C . ALA A 1 84 ? -16.267 1.730 14.415 1.00 91.88 84 ALA A C 1
ATOM 644 O O . ALA A 1 84 ? -15.881 2.026 13.279 1.00 91.88 84 ALA A O 1
ATOM 645 N N . TYR A 1 85 ? -15.808 0.660 15.078 1.00 91.62 85 TYR A N 1
ATOM 646 C CA . TYR A 1 85 ? -14.807 -0.257 14.529 1.00 91.62 85 TYR A CA 1
ATOM 647 C C . TYR A 1 85 ? -15.241 -0.864 13.192 1.00 91.62 85 TYR A C 1
ATOM 649 O O . TYR A 1 85 ? -14.521 -0.781 12.195 1.00 91.62 85 TYR A O 1
ATOM 657 N N . MET A 1 86 ? -16.458 -1.409 13.127 1.00 89.12 86 MET A N 1
ATOM 658 C CA . MET A 1 86 ? -16.977 -2.017 11.900 1.00 89.12 86 MET A CA 1
ATOM 659 C C . MET A 1 86 ? -17.115 -1.004 10.759 1.00 89.12 86 MET A C 1
ATOM 661 O O .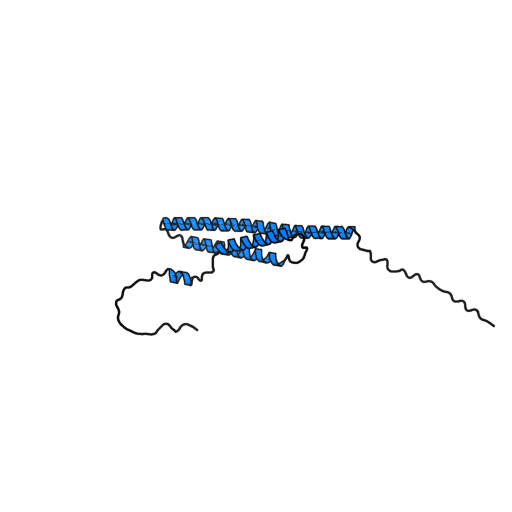 MET A 1 86 ? -16.862 -1.335 9.598 1.00 89.12 86 MET A O 1
ATOM 665 N N . THR A 1 87 ? -17.486 0.239 11.067 1.00 90.69 87 THR A N 1
ATOM 666 C CA . THR A 1 87 ? -17.573 1.318 10.074 1.00 90.69 87 THR A CA 1
ATOM 667 C C . THR A 1 87 ? -16.192 1.706 9.550 1.00 90.69 87 THR A C 1
ATOM 669 O O . THR A 1 87 ? -16.008 1.799 8.334 1.00 90.69 87 THR A O 1
ATOM 672 N N . SER A 1 88 ? -15.212 1.877 10.442 1.00 90.94 88 SER A N 1
ATOM 673 C CA . SER A 1 88 ? -13.815 2.141 10.078 1.00 90.94 88 SER A CA 1
ATOM 674 C C . SER A 1 88 ? -13.256 1.027 9.190 1.00 90.94 88 SER A C 1
ATOM 676 O O . SER A 1 88 ? -12.770 1.275 8.084 1.00 90.94 88 SER A O 1
ATOM 678 N N . ARG A 1 89 ? -13.467 -0.230 9.590 1.00 88.81 89 ARG A N 1
ATOM 679 C CA . ARG A 1 89 ? -13.039 -1.404 8.828 1.00 88.81 89 ARG A CA 1
ATOM 680 C C . ARG A 1 89 ? -13.646 -1.471 7.431 1.00 88.81 89 ARG A C 1
ATOM 682 O O . ARG A 1 89 ? -12.936 -1.790 6.477 1.00 88.81 89 ARG A O 1
ATOM 689 N N . LYS A 1 90 ? -14.928 -1.129 7.267 1.00 89.31 90 LYS A N 1
ATOM 690 C CA . LYS A 1 90 ? -15.573 -1.051 5.942 1.00 89.31 90 LYS A CA 1
ATOM 691 C C . LYS A 1 90 ? -14.948 0.026 5.053 1.00 89.31 90 LYS A C 1
ATOM 693 O O . LYS A 1 90 ? -14.757 -0.222 3.861 1.00 89.31 90 LYS A O 1
ATOM 698 N N . LYS A 1 91 ? -14.624 1.199 5.614 1.00 91.44 91 LYS A N 1
ATOM 699 C CA . LYS A 1 91 ? -13.948 2.288 4.887 1.00 91.44 91 LYS A CA 1
ATOM 700 C C . LYS A 1 91 ? -12.568 1.843 4.413 1.00 91.44 91 LYS A C 1
ATOM 702 O O . LYS A 1 91 ? -12.296 1.899 3.217 1.00 91.44 91 LYS A O 1
ATOM 707 N N . VAL A 1 92 ? -11.763 1.298 5.322 1.00 91.31 92 VAL A N 1
ATOM 708 C CA . VAL A 1 92 ? -10.442 0.733 5.018 1.00 91.31 92 VAL A CA 1
ATOM 709 C C . VAL A 1 92 ? -10.536 -0.352 3.938 1.00 91.31 92 VAL A C 1
ATOM 711 O O . VAL A 1 92 ? -9.823 -0.294 2.943 1.00 91.31 92 VAL A O 1
ATOM 714 N N . SER A 1 93 ? -11.502 -1.269 4.038 1.00 88.31 93 SER A N 1
ATOM 715 C CA . SER A 1 93 ? -11.725 -2.318 3.026 1.00 88.31 93 SER A CA 1
ATOM 716 C C . SER A 1 93 ? -12.098 -1.760 1.645 1.00 88.31 93 SER A C 1
ATOM 718 O O . SER A 1 93 ? -11.887 -2.408 0.621 1.00 88.31 93 SER A O 1
ATOM 720 N N . LYS A 1 94 ? -12.705 -0.569 1.568 1.00 90.38 94 LYS A N 1
ATOM 721 C CA . LYS A 1 94 ? -12.982 0.104 0.290 1.00 90.38 94 LYS A CA 1
ATOM 722 C C . LYS A 1 94 ? -11.702 0.679 -0.320 1.00 90.38 94 LYS A C 1
ATOM 724 O O . LYS A 1 94 ? -11.498 0.505 -1.516 1.00 90.38 94 LYS A O 1
ATOM 729 N N . VAL A 1 95 ? -10.855 1.306 0.497 1.00 91.56 95 VAL A N 1
ATOM 730 C CA . VAL A 1 95 ? -9.543 1.825 0.071 1.00 91.56 95 VAL A CA 1
ATOM 731 C C . VAL A 1 95 ? -8.658 0.684 -0.425 1.00 91.56 95 VAL A C 1
ATOM 733 O O . VAL A 1 95 ? -8.160 0.749 -1.542 1.00 91.56 95 VAL A O 1
ATOM 736 N N . ILE A 1 96 ? -8.573 -0.405 0.341 1.00 88.69 96 ILE A N 1
ATOM 737 C CA . ILE A 1 96 ? -7.832 -1.618 -0.028 1.00 88.69 96 ILE A CA 1
ATOM 738 C C . ILE A 1 96 ? -8.276 -2.146 -1.392 1.00 88.69 96 ILE A C 1
ATOM 740 O O . ILE A 1 96 ? -7.449 -2.347 -2.271 1.00 88.69 96 ILE A O 1
ATOM 744 N N . ARG A 1 97 ? -9.588 -2.319 -1.605 1.00 87.31 97 ARG A N 1
ATOM 745 C CA . ARG A 1 97 ? -10.112 -2.801 -2.893 1.00 87.31 97 ARG A CA 1
ATOM 746 C C . ARG A 1 97 ? -9.758 -1.886 -4.060 1.00 87.31 97 ARG A C 1
ATOM 748 O O . ARG A 1 97 ? -9.536 -2.390 -5.153 1.00 87.31 97 ARG A O 1
ATOM 755 N N . LYS A 1 98 ? -9.718 -0.570 -3.836 1.00 89.38 98 LYS A N 1
ATOM 756 C CA . LYS A 1 98 ? -9.280 0.385 -4.855 1.00 89.38 98 LYS A CA 1
ATOM 757 C C . LYS A 1 98 ? -7.795 0.188 -5.173 1.00 89.38 98 LYS A C 1
ATOM 759 O O . LYS A 1 98 ? -7.478 -0.010 -6.335 1.00 89.38 98 LYS A O 1
ATOM 764 N N . CYS A 1 99 ? -6.932 0.140 -4.155 1.00 85.44 99 CYS A N 1
ATOM 765 C CA . CYS A 1 99 ? -5.504 -0.134 -4.342 1.00 85.44 99 CYS A CA 1
ATOM 766 C C . CYS A 1 99 ? -5.262 -1.432 -5.110 1.00 85.44 99 CYS A C 1
ATOM 768 O O . CYS A 1 99 ? -4.546 -1.412 -6.099 1.00 85.44 99 CYS A O 1
ATOM 770 N N . LEU A 1 100 ? -5.894 -2.537 -4.704 1.00 84.44 100 LEU A N 1
ATOM 771 C CA . LEU A 1 100 ? -5.752 -3.829 -5.386 1.00 84.44 100 LEU A CA 1
ATOM 772 C C . LEU A 1 100 ? -6.207 -3.762 -6.850 1.00 84.44 100 LEU A C 1
ATOM 774 O O . LEU A 1 100 ? -5.567 -4.335 -7.725 1.00 84.44 100 LEU A O 1
ATOM 778 N N . ALA A 1 101 ? -7.295 -3.044 -7.137 1.00 85.75 101 ALA A N 1
ATOM 779 C CA . ALA A 1 101 ? -7.758 -2.863 -8.509 1.00 85.75 101 ALA A CA 1
ATOM 780 C C . ALA A 1 101 ? -6.795 -2.015 -9.354 1.00 85.75 101 ALA A C 1
ATOM 782 O O . ALA A 1 101 ? -6.704 -2.233 -10.559 1.00 85.75 101 ALA A O 1
ATOM 783 N N . ASP A 1 102 ? -6.109 -1.045 -8.750 1.00 81.81 102 ASP A N 1
ATOM 784 C CA . ASP A 1 102 ? -5.123 -0.214 -9.441 1.00 81.81 102 ASP A CA 1
ATOM 785 C C . ASP A 1 102 ? -3.803 -0.981 -9.661 1.00 81.81 102 ASP A C 1
ATOM 787 O O . ASP A 1 102 ? -3.270 -0.937 -10.766 1.00 81.81 102 ASP A O 1
ATOM 791 N N . LEU A 1 103 ? -3.378 -1.795 -8.686 1.00 77.12 103 LEU A N 1
ATOM 792 C CA . LEU A 1 103 ? -2.245 -2.731 -8.776 1.00 77.12 103 LEU A CA 1
ATOM 793 C C . LEU A 1 103 ? -2.406 -3.718 -9.950 1.00 77.12 103 LEU A C 1
ATOM 795 O O . LEU A 1 103 ? -1.544 -3.799 -10.821 1.00 77.12 103 LEU A O 1
ATOM 799 N N . ASN A 1 104 ? -3.562 -4.386 -10.048 1.00 74.50 104 ASN A N 1
ATOM 800 C CA . ASN A 1 104 ? -3.834 -5.387 -11.092 1.00 74.50 104 ASN A CA 1
ATOM 801 C C . ASN A 1 104 ? -3.842 -4.818 -12.527 1.00 74.50 104 ASN A C 1
ATOM 803 O O . ASN A 1 104 ? -3.658 -5.556 -13.493 1.00 74.50 104 ASN A O 1
ATOM 807 N N . LYS A 1 105 ? -4.068 -3.509 -12.711 1.00 75.50 105 LYS A N 1
ATOM 808 C CA . LYS A 1 105 ? -4.017 -2.889 -14.050 1.00 75.50 105 LYS A CA 1
ATOM 809 C C . LYS A 1 105 ? -2.589 -2.802 -14.587 1.00 75.50 105 LYS A C 1
ATOM 811 O O . LYS A 1 105 ? -2.417 -2.736 -15.806 1.00 75.50 105 LYS A O 1
ATOM 816 N N . MET A 1 106 ? -1.587 -2.790 -13.712 1.00 65.25 106 MET A N 1
ATOM 817 C CA . MET A 1 106 ? -0.192 -2.604 -14.096 1.00 65.25 106 MET A CA 1
ATOM 818 C C . MET A 1 106 ? 0.446 -3.891 -14.630 1.00 65.25 106 MET A C 1
ATOM 820 O O . MET A 1 106 ? 1.154 -3.834 -15.634 1.00 65.25 106 MET A O 1
ATOM 824 N N . ASP A 1 107 ? 0.117 -5.053 -14.058 1.00 60.09 107 ASP A N 1
ATOM 825 C CA . ASP A 1 107 ? 0.634 -6.354 -14.522 1.00 60.09 107 ASP A CA 1
ATOM 826 C C . ASP A 1 107 ? 0.301 -6.641 -15.997 1.00 60.09 107 ASP A C 1
ATOM 828 O O . ASP A 1 107 ? 1.046 -7.320 -16.700 1.00 60.09 107 ASP A O 1
ATOM 832 N N . SER A 1 108 ? -0.787 -6.062 -16.517 1.00 58.28 108 SER A N 1
ATOM 833 C CA . SER A 1 108 ? -1.225 -6.275 -17.903 1.00 58.28 108 SER A CA 1
ATOM 834 C C . SER A 1 108 ? -0.386 -5.565 -18.979 1.00 58.28 108 SER A C 1
ATOM 836 O O . SER A 1 108 ? -0.525 -5.894 -20.157 1.00 58.28 108 SER A O 1
ATOM 838 N N . LYS A 1 109 ? 0.480 -4.605 -18.614 1.00 57.06 109 LYS A N 1
ATOM 839 C CA . LYS A 1 109 ? 1.192 -3.731 -19.572 1.00 57.06 109 LYS A CA 1
ATOM 840 C C . LYS A 1 109 ? 2.677 -4.056 -19.779 1.00 57.06 109 LYS A C 1
ATOM 842 O O . LYS A 1 109 ? 3.290 -3.461 -20.656 1.00 57.06 109 LYS A O 1
ATOM 847 N N . ASN A 1 110 ? 3.252 -4.987 -19.018 1.00 54.97 110 ASN A N 1
ATOM 848 C CA . ASN A 1 110 ? 4.710 -5.168 -18.922 1.00 54.97 110 ASN A CA 1
ATOM 849 C C . ASN A 1 110 ? 5.264 -6.412 -19.652 1.00 54.97 110 ASN A C 1
ATOM 851 O O . ASN A 1 110 ? 6.391 -6.819 -19.391 1.00 54.97 110 ASN A O 1
ATOM 855 N N . ASN A 1 111 ? 4.496 -7.033 -20.555 1.00 54.84 111 ASN A N 1
ATOM 856 C CA . ASN A 1 111 ? 4.890 -8.305 -21.187 1.00 54.84 111 ASN A CA 1
ATOM 857 C C . ASN A 1 111 ? 5.816 -8.169 -22.403 1.00 54.84 111 ASN A C 1
ATOM 859 O O . ASN A 1 111 ? 6.356 -9.174 -22.857 1.00 54.84 111 ASN A O 1
ATOM 863 N N . ASP A 1 112 ? 6.004 -6.965 -22.936 1.00 59.22 112 ASP A N 1
ATOM 864 C CA . ASP A 1 112 ? 6.751 -6.771 -24.175 1.00 59.22 112 ASP A CA 1
ATOM 865 C C . ASP A 1 112 ? 7.798 -5.681 -23.966 1.00 59.22 112 ASP A C 1
ATOM 867 O O . ASP A 1 112 ? 7.504 -4.498 -24.117 1.00 59.22 112 ASP A O 1
ATOM 871 N N . LEU A 1 113 ? 8.983 -6.090 -23.494 1.00 52.78 113 LEU A N 1
ATOM 872 C CA . LEU A 1 113 ? 10.311 -5.607 -23.904 1.00 52.78 113 LEU A CA 1
ATOM 873 C C . LEU A 1 113 ? 11.373 -5.855 -22.812 1.00 52.78 113 LEU A C 1
ATOM 875 O O . LEU A 1 113 ? 11.447 -5.164 -21.802 1.00 52.78 113 LEU A O 1
ATOM 879 N N . VAL A 1 114 ? 12.282 -6.777 -23.151 1.00 52.75 114 VAL A N 1
ATOM 880 C CA . VAL A 1 114 ? 13.684 -6.885 -22.704 1.00 52.75 114 VAL A CA 1
ATOM 881 C C . VAL A 1 114 ? 13.945 -7.474 -21.305 1.00 52.75 114 VAL A C 1
ATOM 883 O O . VAL A 1 114 ? 13.720 -6.875 -20.258 1.00 52.75 114 VAL A O 1
ATOM 886 N N . ALA A 1 115 ? 14.557 -8.661 -21.336 1.00 56.50 115 ALA A N 1
ATOM 887 C CA . ALA A 1 115 ? 14.926 -9.532 -20.219 1.00 56.50 115 ALA A CA 1
ATOM 888 C C . ALA A 1 115 ? 16.066 -9.018 -19.306 1.00 56.50 115 ALA A C 1
ATOM 890 O O . ALA A 1 115 ? 16.458 -9.706 -18.364 1.00 56.50 115 ALA A O 1
ATOM 891 N N . GLU A 1 116 ? 16.595 -7.818 -19.546 1.00 50.91 116 GLU A N 1
ATOM 892 C CA . GLU A 1 116 ? 17.764 -7.293 -18.824 1.00 50.91 116 GLU A CA 1
ATOM 893 C C . GLU A 1 116 ? 17.397 -6.493 -17.559 1.00 50.91 116 GLU A C 1
ATOM 895 O O . GLU A 1 116 ? 18.251 -6.245 -16.714 1.00 50.91 116 GLU A O 1
ATOM 900 N N . ILE A 1 117 ? 16.103 -6.198 -17.346 1.00 57.81 117 ILE A N 1
ATOM 901 C CA . ILE A 1 117 ? 15.574 -5.678 -16.069 1.00 57.81 117 ILE A CA 1
ATOM 902 C C . ILE A 1 117 ? 14.782 -6.744 -15.281 1.00 57.81 117 ILE A C 1
ATOM 904 O O . ILE A 1 117 ? 13.887 -6.448 -14.492 1.00 57.81 117 ILE A O 1
ATOM 908 N N . SER A 1 118 ? 15.110 -8.020 -15.477 1.00 68.94 118 SER A N 1
ATOM 909 C CA . SER A 1 118 ? 14.384 -9.147 -14.871 1.00 68.94 118 SER A CA 1
ATOM 910 C C . SER A 1 118 ? 14.357 -9.107 -13.340 1.00 68.94 118 SER A C 1
ATOM 912 O O . SER A 1 118 ? 13.291 -9.258 -12.752 1.00 68.94 118 SER A O 1
ATOM 914 N N . VAL A 1 119 ? 15.491 -8.823 -12.691 1.00 75.25 119 VAL A N 1
ATOM 915 C CA . VAL A 1 119 ? 15.581 -8.836 -11.220 1.00 75.25 119 VAL A CA 1
ATOM 916 C C . VAL A 1 119 ? 14.796 -7.689 -10.586 1.00 75.25 119 VAL A C 1
ATOM 918 O O . VAL A 1 119 ? 14.083 -7.911 -9.614 1.00 75.25 119 VAL A O 1
ATOM 921 N N . LEU A 1 120 ? 14.882 -6.462 -11.118 1.00 75.31 120 LEU A N 1
ATOM 922 C CA . LEU A 1 120 ? 14.111 -5.346 -10.551 1.00 75.31 120 LEU A CA 1
ATOM 923 C C . LEU A 1 120 ? 12.612 -5.560 -10.767 1.00 75.31 120 LEU A C 1
ATOM 925 O O . LEU A 1 120 ? 11.842 -5.317 -9.848 1.00 75.31 120 LEU A O 1
ATOM 929 N N . ARG A 1 121 ? 12.199 -6.095 -11.923 1.00 76.50 121 ARG A N 1
ATOM 930 C CA . ARG A 1 121 ? 10.798 -6.472 -12.161 1.00 76.50 121 ARG A CA 1
ATOM 931 C C . ARG A 1 121 ? 10.319 -7.579 -11.225 1.00 76.50 121 ARG A C 1
ATOM 933 O O . ARG A 1 121 ? 9.198 -7.517 -10.732 1.00 76.50 121 ARG A O 1
ATOM 940 N N . GLU A 1 122 ? 11.162 -8.562 -10.931 1.00 80.31 122 GLU A N 1
ATOM 941 C CA . GLU A 1 122 ? 10.860 -9.608 -9.950 1.00 80.31 122 GLU A CA 1
ATOM 942 C C . GLU A 1 122 ? 10.724 -9.032 -8.532 1.00 80.31 122 GLU A C 1
ATOM 944 O O . GLU A 1 122 ? 9.799 -9.394 -7.800 1.00 80.31 122 GLU A O 1
ATOM 949 N N . VAL A 1 123 ? 11.593 -8.088 -8.155 1.00 84.19 123 VAL A N 1
ATOM 950 C CA . VAL A 1 123 ? 11.492 -7.350 -6.886 1.00 84.19 123 VAL A CA 1
ATOM 951 C C . VAL A 1 123 ? 10.201 -6.534 -6.835 1.00 84.19 123 VAL A C 1
ATOM 953 O O . VAL A 1 123 ? 9.516 -6.555 -5.810 1.00 84.19 123 VAL A O 1
ATOM 956 N N . GLU A 1 124 ? 9.832 -5.855 -7.923 1.00 82.44 124 GLU A N 1
ATOM 957 C CA . GLU A 1 124 ? 8.576 -5.111 -8.024 1.00 82.44 124 GLU A CA 1
ATOM 958 C C . GLU A 1 124 ? 7.372 -6.035 -7.829 1.00 82.44 124 GLU A C 1
ATOM 960 O O . GLU A 1 124 ? 6.554 -5.781 -6.946 1.00 82.44 124 GLU A O 1
ATOM 965 N N . ALA A 1 125 ? 7.306 -7.142 -8.575 1.00 83.06 125 ALA A N 1
ATOM 966 C CA . ALA A 1 125 ? 6.229 -8.128 -8.494 1.00 83.06 125 ALA A CA 1
ATOM 967 C C . ALA A 1 125 ? 6.132 -8.778 -7.102 1.00 83.06 125 ALA A C 1
ATOM 969 O O . ALA A 1 125 ? 5.044 -8.912 -6.539 1.00 83.06 125 ALA A O 1
ATOM 970 N N . THR A 1 126 ? 7.272 -9.126 -6.500 1.00 87.00 126 THR A N 1
ATOM 971 C CA . THR A 1 126 ? 7.331 -9.679 -5.139 1.00 87.00 126 THR A CA 1
ATOM 972 C C . THR A 1 126 ? 6.818 -8.669 -4.114 1.00 87.00 126 THR A C 1
ATOM 974 O O . THR A 1 126 ? 6.029 -9.012 -3.231 1.00 87.00 126 THR A O 1
ATOM 977 N N . THR A 1 127 ? 7.226 -7.405 -4.241 1.00 86.81 127 THR A N 1
ATOM 978 C CA . THR A 1 127 ? 6.776 -6.316 -3.364 1.00 86.81 127 THR A CA 1
ATOM 979 C C . THR A 1 127 ? 5.270 -6.088 -3.503 1.00 86.81 127 THR A C 1
ATOM 981 O O . THR A 1 127 ? 4.562 -5.946 -2.503 1.00 86.81 127 THR A O 1
ATOM 984 N N . LEU A 1 128 ? 4.767 -6.129 -4.737 1.00 84.50 128 LEU A N 1
ATOM 985 C CA . LEU A 1 128 ? 3.346 -6.086 -5.070 1.00 84.50 128 LEU A CA 1
ATOM 986 C C . LEU A 1 128 ? 2.572 -7.186 -4.336 1.00 84.50 128 LEU A C 1
ATOM 988 O O . LEU A 1 128 ? 1.651 -6.883 -3.578 1.00 84.50 128 LEU A O 1
ATOM 992 N N . ALA A 1 129 ? 3.003 -8.442 -4.468 1.00 87.88 129 ALA A N 1
ATOM 993 C CA . ALA A 1 129 ? 2.365 -9.589 -3.825 1.00 87.88 129 ALA A CA 1
ATOM 994 C C . ALA A 1 129 ? 2.341 -9.473 -2.288 1.00 87.88 129 ALA A C 1
ATOM 996 O O . ALA A 1 129 ? 1.352 -9.832 -1.638 1.00 87.88 129 ALA A O 1
ATOM 997 N N . ILE A 1 130 ? 3.403 -8.924 -1.684 1.00 89.75 130 ILE A N 1
ATOM 998 C CA . ILE A 1 130 ? 3.445 -8.636 -0.243 1.00 89.75 130 ILE A CA 1
ATOM 999 C C . ILE A 1 130 ? 2.365 -7.616 0.129 1.00 89.75 130 ILE A C 1
ATOM 1001 O O . ILE A 1 130 ? 1.614 -7.842 1.085 1.00 89.75 130 ILE A O 1
ATOM 1005 N N . PHE A 1 131 ? 2.245 -6.514 -0.617 1.00 86.44 131 PHE A N 1
ATOM 1006 C CA . PHE A 1 131 ? 1.199 -5.526 -0.363 1.00 86.44 131 PHE A CA 1
ATOM 1007 C C . PHE A 1 131 ? -0.197 -6.110 -0.548 1.00 86.44 131 PHE A C 1
ATOM 1009 O O . PHE A 1 131 ? -1.060 -5.879 0.301 1.00 86.44 131 PHE A O 1
ATOM 1016 N N . GLU A 1 132 ? -0.424 -6.909 -1.589 1.00 85.69 132 GLU A N 1
ATOM 1017 C CA . GLU A 1 132 ? -1.714 -7.562 -1.796 1.00 85.69 132 GLU A CA 1
ATOM 1018 C C . GLU A 1 132 ? -2.108 -8.439 -0.604 1.00 85.69 132 GLU A C 1
ATOM 1020 O O . GLU A 1 132 ? -3.228 -8.334 -0.091 1.00 85.69 132 GLU A O 1
ATOM 1025 N N . 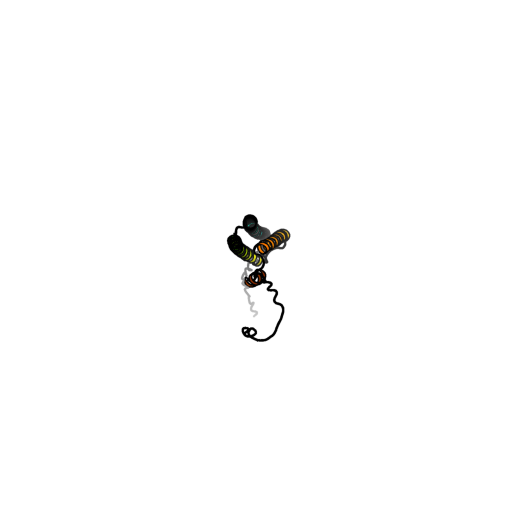SER A 1 133 ? -1.167 -9.244 -0.106 1.00 87.56 133 SER A N 1
ATOM 1026 C CA . SER A 1 133 ? -1.357 -10.100 1.067 1.00 87.56 133 SER A CA 1
ATOM 1027 C C . SER A 1 133 ? -1.685 -9.292 2.329 1.00 87.56 133 SER A C 1
ATOM 1029 O O . SER A 1 133 ? -2.692 -9.551 3.001 1.00 87.56 133 SER A O 1
ATOM 1031 N N . LEU A 1 134 ? -0.891 -8.256 2.626 1.00 86.94 134 LEU A N 1
ATOM 1032 C CA . LEU A 1 134 ? -1.085 -7.398 3.800 1.00 86.94 134 LEU A CA 1
ATOM 1033 C C . LEU A 1 134 ? -2.433 -6.675 3.764 1.00 86.94 134 LEU A C 1
ATOM 1035 O O . LEU A 1 134 ? -3.163 -6.647 4.759 1.00 86.94 134 LEU A O 1
ATOM 1039 N N . LEU A 1 135 ? -2.789 -6.102 2.617 1.00 84.12 135 LEU A N 1
ATOM 1040 C CA . LEU A 1 135 ? -4.047 -5.384 2.456 1.00 84.12 135 LEU A CA 1
ATOM 1041 C C . LEU A 1 135 ? -5.240 -6.351 2.521 1.00 84.12 135 LEU A C 1
ATOM 1043 O O . LEU A 1 135 ? -6.234 -6.064 3.192 1.00 84.12 135 LEU A O 1
ATOM 1047 N N . SER A 1 136 ? -5.143 -7.530 1.904 1.00 83.56 136 SER A N 1
ATOM 1048 C CA . SER A 1 136 ? -6.178 -8.568 1.980 1.00 83.56 136 SER A CA 1
ATOM 1049 C C . SER A 1 136 ? -6.451 -9.005 3.426 1.00 83.56 136 SER A C 1
ATOM 1051 O O . SER A 1 136 ? -7.610 -9.053 3.859 1.00 83.56 136 SER A O 1
ATOM 1053 N N . PHE A 1 137 ? -5.395 -9.216 4.218 1.00 84.44 137 PHE A N 1
ATOM 1054 C CA . PHE A 1 137 ? -5.504 -9.560 5.637 1.00 84.44 137 PHE A CA 1
ATOM 1055 C C . PHE A 1 137 ? -6.317 -8.525 6.433 1.00 84.44 137 PHE A C 1
ATOM 1057 O O . PHE A 1 137 ? -7.211 -8.886 7.203 1.00 84.44 137 PHE A O 1
ATOM 1064 N N . VAL A 1 138 ? -6.069 -7.232 6.203 1.00 83.94 138 VAL A N 1
ATOM 1065 C CA . VAL A 1 138 ? -6.775 -6.135 6.887 1.00 83.94 138 VAL A CA 1
ATOM 1066 C C . VAL A 1 138 ? -8.250 -6.058 6.482 1.00 83.94 138 VAL A C 1
ATOM 1068 O O . VAL A 1 138 ? -9.122 -5.831 7.330 1.00 83.94 138 VAL A O 1
ATOM 1071 N N . SER A 1 139 ? -8.558 -6.277 5.199 1.00 76.00 139 SER A N 1
ATOM 1072 C CA . SER A 1 139 ? -9.946 -6.339 4.723 1.00 76.00 139 SER A CA 1
ATOM 1073 C C . SER A 1 139 ? -10.711 -7.491 5.389 1.00 76.00 139 SER A C 1
ATOM 1075 O O . SER A 1 139 ? -11.909 -7.374 5.661 1.00 76.00 139 SER A O 1
ATOM 1077 N N . GLY A 1 140 ? -10.012 -8.579 5.720 1.00 71.25 140 GLY A N 1
ATOM 1078 C CA . GLY A 1 140 ? -10.576 -9.796 6.285 1.00 71.25 140 GLY A CA 1
ATOM 1079 C C . GLY A 1 140 ? -11.466 -10.569 5.305 1.00 71.25 140 GLY A C 1
ATOM 1080 O O . GLY A 1 140 ? -11.852 -10.056 4.251 1.00 71.25 140 GLY A O 1
ATOM 1081 N N . PRO A 1 141 ? -11.820 -11.819 5.647 1.00 62.94 141 PRO A N 1
ATOM 1082 C CA . PRO A 1 141 ? -12.681 -12.634 4.804 1.00 62.94 141 PRO A CA 1
ATOM 1083 C C . PRO A 1 141 ? -14.053 -11.972 4.637 1.00 62.94 141 PRO A C 1
ATOM 1085 O O . PRO A 1 141 ? -14.592 -11.393 5.584 1.00 62.94 141 PRO A O 1
ATOM 1088 N N . LYS A 1 142 ? -14.648 -12.108 3.444 1.00 57.78 142 LYS A N 1
ATOM 1089 C CA . LYS A 1 142 ? -16.066 -11.803 3.196 1.00 57.78 142 LYS A CA 1
ATOM 1090 C C . LYS A 1 142 ? -16.921 -12.755 4.037 1.00 57.78 142 LYS A C 1
ATOM 1092 O O . LYS A 1 142 ? -17.409 -13.767 3.548 1.00 57.78 142 LYS A O 1
ATOM 1097 N N . GLN A 1 143 ? -17.071 -12.476 5.324 1.00 53.72 143 GLN A N 1
ATOM 1098 C CA . GLN A 1 143 ? -18.018 -13.201 6.150 1.00 53.72 143 GLN A CA 1
ATOM 1099 C C . GLN A 1 143 ? -19.415 -12.721 5.773 1.00 53.72 143 GLN A C 1
ATOM 1101 O O . GLN A 1 143 ? -19.720 -11.531 5.870 1.00 53.72 143 GLN A O 1
ATOM 1106 N N . SER A 1 144 ? -20.253 -13.654 5.316 1.00 54.06 144 SER A N 1
ATOM 1107 C CA . SER A 1 144 ? -21.695 -13.436 5.253 1.00 54.06 144 SER A CA 1
ATOM 1108 C C . SER A 1 144 ? -22.141 -12.962 6.632 1.00 54.06 144 SER A C 1
ATOM 1110 O O . SER A 1 144 ? -21.917 -13.649 7.630 1.00 54.06 144 SER A O 1
ATOM 1112 N N . THR A 1 145 ? -22.750 -11.781 6.692 1.00 52.44 145 THR A N 1
ATOM 1113 C CA . THR A 1 145 ? -23.283 -11.153 7.910 1.00 52.44 145 THR A CA 1
ATOM 1114 C C . THR A 1 145 ? -24.146 -12.102 8.749 1.00 52.44 145 THR A C 1
ATOM 1116 O O . THR A 1 145 ? -24.259 -11.917 9.955 1.00 52.44 145 THR A O 1
ATOM 1119 N N . TRP A 1 146 ? -24.692 -13.153 8.137 1.00 49.16 146 TRP A N 1
ATOM 1120 C CA . TRP A 1 146 ? -25.534 -14.163 8.768 1.00 49.16 146 TRP A CA 1
ATOM 1121 C C . TRP A 1 146 ? -24.794 -15.200 9.630 1.00 49.16 146 TRP A C 1
ATOM 1123 O O . TRP A 1 146 ? -25.393 -15.730 10.562 1.00 49.16 146 TRP A O 1
ATOM 1133 N N . SER A 1 147 ? -23.506 -15.482 9.394 1.00 57.56 147 SER A N 1
ATOM 1134 C CA . SER A 1 147 ? -22.786 -16.534 10.143 1.00 57.56 147 SER A CA 1
ATOM 1135 C C . SER A 1 147 ? -22.274 -16.091 11.520 1.00 57.56 147 SER A C 1
ATOM 1137 O O . SER A 1 147 ? -21.974 -16.930 12.370 1.00 57.56 147 SER A O 1
ATOM 1139 N N . LEU A 1 148 ? -22.177 -14.779 11.756 1.00 56.22 148 LEU A N 1
ATOM 1140 C CA . LEU A 1 148 ? -21.812 -14.210 13.057 1.00 56.22 148 LEU A CA 1
ATOM 1141 C C . LEU A 1 148 ? -23.031 -14.031 13.964 1.00 56.22 148 LEU A C 1
ATOM 1143 O O . LEU A 1 148 ? -22.930 -14.249 15.169 1.00 56.22 148 LEU A O 1
ATOM 1147 N N . VAL A 1 149 ? -24.188 -13.688 13.387 1.00 56.09 149 VAL A N 1
ATOM 1148 C CA . VAL A 1 149 ? -25.447 -13.538 14.133 1.00 56.09 149 VAL A CA 1
ATOM 1149 C C . VAL A 1 149 ? -25.857 -14.873 14.758 1.00 56.09 149 VAL A C 1
ATOM 1151 O O . VAL A 1 149 ? -26.258 -14.894 15.916 1.00 56.09 149 VAL A O 1
ATOM 1154 N N . SER A 1 150 ? -25.657 -15.998 14.062 1.00 57.53 150 SER A N 1
ATOM 1155 C CA . SER A 1 150 ? -25.974 -17.329 14.602 1.00 57.53 150 SER A CA 1
ATOM 1156 C C . SER A 1 150 ? -25.067 -17.775 15.758 1.00 57.53 150 SER A C 1
ATOM 1158 O O . SER A 1 150 ? -25.481 -18.609 16.555 1.00 57.53 150 SER A O 1
ATOM 1160 N N . LYS A 1 151 ? -23.856 -17.211 15.888 1.00 54.62 151 LYS A N 1
ATOM 1161 C CA . LYS A 1 151 ? -22.897 -17.545 16.961 1.00 54.62 151 LYS A CA 1
ATOM 1162 C C . LYS A 1 151 ? -22.977 -16.632 18.184 1.00 54.62 151 LYS A C 1
ATOM 1164 O O . LYS A 1 151 ? -22.392 -16.961 19.211 1.00 54.62 151 LYS A O 1
ATOM 1169 N N . LEU A 1 152 ? -23.664 -15.494 18.074 1.00 55.94 152 LEU A N 1
ATOM 1170 C CA . LEU A 1 152 ? -23.792 -14.511 19.153 1.00 55.94 152 LEU A CA 1
ATOM 1171 C C . LEU A 1 152 ? -25.174 -14.521 19.821 1.00 55.94 152 LEU A C 1
ATOM 1173 O O . LEU A 1 152 ? -25.364 -13.839 20.826 1.00 55.94 152 LEU A O 1
ATOM 1177 N N . MET A 1 153 ? -26.133 -15.286 19.288 1.00 50.25 153 MET A N 1
ATOM 1178 C CA . MET A 1 153 ? -27.377 -15.561 20.002 1.00 50.25 153 MET A CA 1
ATOM 1179 C C . MET A 1 153 ? -27.031 -16.367 21.257 1.00 50.25 153 MET A C 1
ATOM 1181 O O . MET A 1 153 ? -26.441 -17.443 21.134 1.00 50.25 153 MET A O 1
ATOM 1185 N N . PRO A 1 154 ? -27.367 -15.888 22.467 1.00 49.47 154 PRO A N 1
ATOM 1186 C CA . PRO A 1 154 ? -27.213 -16.698 23.658 1.00 49.47 154 PRO A CA 1
ATOM 1187 C C . PRO A 1 154 ? -28.100 -17.927 23.479 1.00 49.47 154 PRO A C 1
ATOM 1189 O O . PRO A 1 154 ? -29.327 -17.808 23.458 1.00 49.47 154 PRO A O 1
ATOM 1192 N N . THR A 1 155 ? -27.500 -19.109 23.340 1.00 54.53 155 THR A N 1
ATOM 1193 C CA . THR A 1 155 ? -28.237 -20.362 23.480 1.00 54.53 155 THR A CA 1
ATOM 1194 C C . THR A 1 155 ? -28.750 -20.391 24.909 1.00 54.53 155 THR A C 1
ATOM 1196 O O . THR A 1 155 ? -28.019 -20.695 25.854 1.00 54.53 155 THR A O 1
ATOM 1199 N N . LYS A 1 156 ? -30.006 -19.986 25.076 1.00 44.84 156 LYS A N 1
ATOM 1200 C CA . LYS A 1 156 ? -30.734 -20.068 26.331 1.00 44.84 156 LYS A CA 1
ATOM 1201 C C . LYS A 1 156 ? -30.821 -21.560 26.654 1.00 44.84 156 LYS A C 1
ATOM 1203 O O . LYS A 1 156 ? -31.634 -22.271 26.074 1.00 44.84 156 LYS A O 1
ATOM 1208 N N . ARG A 1 157 ? -29.926 -22.058 27.514 1.00 44.88 157 ARG A N 1
ATOM 1209 C CA . ARG A 1 157 ? -30.065 -23.388 28.112 1.00 44.88 157 ARG A CA 1
ATOM 1210 C C . ARG A 1 157 ? -31.289 -23.331 29.014 1.00 44.88 157 ARG A C 1
ATOM 1212 O O . ARG A 1 157 ? -31.205 -22.887 30.153 1.00 44.88 157 ARG A O 1
ATOM 1219 N N . VAL A 1 158 ? -32.432 -23.698 28.451 1.00 39.09 158 VAL A N 1
ATOM 1220 C CA . VAL A 1 158 ? -33.604 -24.088 29.219 1.00 39.09 158 VAL A CA 1
ATOM 1221 C C . VAL A 1 158 ? -33.426 -25.575 29.479 1.00 39.09 158 VAL A C 1
ATOM 1223 O O . VAL A 1 158 ? -33.492 -26.391 28.564 1.00 39.09 158 VAL A O 1
ATOM 1226 N N . GLU A 1 159 ? -33.108 -25.905 30.723 1.00 43.88 159 GLU A N 1
ATOM 1227 C CA . GLU A 1 159 ? -33.274 -27.253 31.241 1.00 43.88 159 GLU A CA 1
ATOM 1228 C C . GLU A 1 159 ? -34.782 -27.529 31.260 1.00 43.88 159 GLU A C 1
ATOM 1230 O O . GLU A 1 159 ? -35.517 -26.943 32.053 1.00 43.88 159 GLU A O 1
ATOM 1235 N N . HIS A 1 160 ? -35.262 -28.357 30.331 1.00 34.53 160 HIS A N 1
ATOM 1236 C CA . HIS A 1 160 ? -36.604 -28.915 30.409 1.00 34.53 160 HIS A CA 1
ATOM 1237 C C . HIS A 1 160 ? -36.506 -30.434 30.341 1.00 34.53 160 HIS A C 1
ATOM 1239 O O . HIS A 1 160 ? -36.158 -31.024 29.319 1.00 34.53 160 HIS A O 1
ATOM 1245 N N . LYS A 1 161 ? -36.741 -31.031 31.511 1.00 33.44 161 LYS A N 1
ATOM 1246 C CA . LYS A 1 161 ? -37.028 -32.445 31.726 1.00 33.44 161 LYS A CA 1
ATOM 1247 C C . LYS A 1 161 ? -38.223 -32.818 30.839 1.00 33.44 161 LYS A C 1
ATOM 1249 O O . LYS A 1 161 ? -39.152 -32.026 30.735 1.00 33.44 161 LYS A O 1
ATOM 1254 N N . GLY A 1 162 ? -38.105 -33.955 30.157 1.00 32.34 162 GLY A N 1
ATOM 1255 C CA . GLY A 1 162 ? -38.909 -34.316 28.991 1.00 32.34 162 GLY A CA 1
ATOM 1256 C C . GLY A 1 162 ? -40.422 -34.316 29.182 1.00 32.34 162 GLY A C 1
ATOM 1257 O O . GLY A 1 162 ? -40.905 -34.473 30.295 1.00 32.34 162 GLY A O 1
ATOM 1258 N N . GLU A 1 163 ? -41.120 -34.183 28.057 1.00 31.31 163 GLU A N 1
ATOM 1259 C CA . GLU A 1 163 ? -42.104 -35.132 27.518 1.00 31.31 163 GLU A CA 1
ATOM 1260 C C . GLU A 1 163 ? -42.530 -34.648 26.108 1.00 31.31 163 GLU A C 1
ATOM 1262 O O . GLU A 1 163 ? -42.465 -33.450 25.840 1.00 31.31 163 GLU A O 1
ATOM 1267 N N . GLU A 1 164 ? -42.786 -35.616 25.211 1.00 35.38 164 GLU A N 1
ATOM 1268 C CA . GLU A 1 164 ? -43.690 -35.657 24.028 1.00 35.38 164 GLU A CA 1
ATOM 1269 C C . GLU A 1 164 ? -44.192 -34.346 23.375 1.00 35.38 164 GLU A C 1
ATOM 1271 O O . GLU A 1 164 ? -44.546 -33.391 24.044 1.00 35.38 164 GLU A O 1
ATOM 1276 N N . GLU A 1 165 ? -44.426 -34.186 22.070 1.00 37.03 165 GLU A N 1
ATOM 1277 C CA . GLU A 1 165 ? -44.413 -34.983 20.837 1.00 37.03 165 GLU A CA 1
A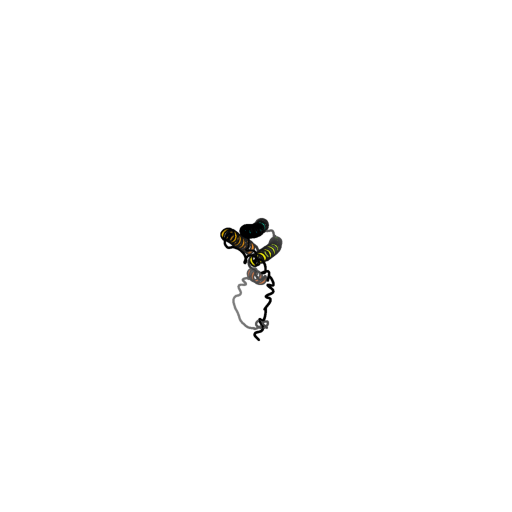TOM 1278 C C . GLU A 1 165 ? -44.863 -33.985 19.734 1.00 37.03 165 GLU A C 1
ATOM 1280 O O . GLU A 1 165 ? -45.655 -33.087 20.025 1.00 37.03 165 GLU A O 1
ATOM 1285 N N . THR A 1 166 ? -44.462 -34.188 18.467 1.00 34.78 166 THR A N 1
ATOM 1286 C CA . THR A 1 166 ? -45.060 -33.574 17.245 1.00 34.78 166 THR A CA 1
ATOM 1287 C C . THR A 1 166 ? -44.877 -32.038 17.098 1.00 34.78 166 THR A C 1
ATOM 1289 O O . THR A 1 166 ? -44.693 -31.323 18.067 1.00 34.78 166 THR A O 1
ATOM 1292 N N . THR A 1 167 ? -44.797 -31.346 15.962 1.00 36.75 167 THR A N 1
ATOM 1293 C CA . THR A 1 167 ? -45.105 -31.489 14.528 1.00 36.75 167 THR A CA 1
ATOM 1294 C C . THR A 1 167 ? -44.266 -30.392 13.830 1.00 36.75 167 THR A C 1
ATOM 1296 O O . THR A 1 167 ? -44.237 -29.249 14.275 1.00 36.75 167 THR A O 1
ATOM 1299 N N . GLU A 1 168 ? -43.441 -30.685 12.829 1.00 47.62 168 GLU A N 1
ATOM 1300 C CA . GLU A 1 168 ? -43.810 -30.502 11.415 1.00 47.62 168 GLU A CA 1
ATOM 1301 C C . GLU A 1 168 ? -44.175 -29.063 10.955 1.00 47.62 168 GLU A C 1
ATOM 1303 O O . GLU A 1 168 ? -45.227 -28.887 10.372 1.00 47.62 168 GLU A O 1
ATOM 1308 N N . VAL A 1 169 ? -43.326 -28.026 11.107 1.00 44.97 169 VAL A N 1
ATOM 1309 C CA . VAL A 1 169 ? -43.428 -26.802 10.251 1.00 44.97 169 VAL A CA 1
ATOM 1310 C C . VAL A 1 169 ? -42.083 -26.067 10.054 1.00 44.97 169 VAL A C 1
ATOM 1312 O O . VAL A 1 169 ? -41.946 -24.897 10.404 1.00 44.97 169 VAL A O 1
ATOM 1315 N N . MET A 1 170 ? -41.050 -26.696 9.474 1.00 36.91 170 MET A N 1
ATOM 1316 C CA . MET A 1 170 ? -39.929 -25.894 8.925 1.00 36.91 170 MET A CA 1
ATOM 1317 C C . MET A 1 170 ? -39.096 -26.565 7.819 1.00 36.91 170 MET A C 1
ATOM 1319 O O . MET A 1 170 ? -37.897 -26.326 7.711 1.00 36.91 170 MET A O 1
ATOM 1323 N N . ARG A 1 171 ? -39.717 -27.385 6.957 1.00 43.94 171 ARG A N 1
ATOM 1324 C CA . ARG A 1 171 ? -39.080 -27.867 5.708 1.00 43.94 171 ARG A CA 1
ATOM 1325 C C . ARG A 1 171 ? -39.695 -27.267 4.439 1.00 43.94 171 ARG A C 1
ATOM 1327 O O . ARG A 1 171 ? -39.626 -27.874 3.382 1.00 43.94 171 ARG A O 1
ATOM 1334 N N . SER A 1 172 ? -40.294 -26.082 4.511 1.00 45.59 172 SER A N 1
ATOM 1335 C CA . SER A 1 172 ? -40.929 -25.498 3.326 1.00 45.59 172 SER A CA 1
ATOM 1336 C C . SER A 1 172 ? -40.625 -24.022 3.140 1.00 45.59 172 SER A C 1
ATOM 1338 O O . SER A 1 172 ? -41.556 -23.245 3.022 1.00 45.59 172 SER A O 1
ATOM 1340 N N . ILE A 1 173 ? -39.344 -23.642 3.086 1.00 43.47 173 ILE A N 1
ATOM 1341 C CA . ILE A 1 173 ? -38.891 -22.525 2.235 1.00 43.47 173 ILE A CA 1
ATOM 1342 C C . ILE A 1 173 ? -37.478 -22.862 1.734 1.00 43.47 173 ILE A C 1
ATOM 1344 O O . ILE A 1 173 ? -36.477 -22.314 2.190 1.00 43.47 173 ILE A O 1
ATOM 1348 N N . LEU A 1 174 ? -37.399 -23.832 0.825 1.00 38.62 174 LEU A N 1
ATOM 1349 C CA . LEU A 1 174 ? -36.291 -23.928 -0.117 1.00 38.62 174 LEU A CA 1
ATOM 1350 C C . LEU A 1 174 ? -36.887 -24.242 -1.489 1.00 38.62 174 LEU A C 1
ATOM 1352 O O . LEU A 1 174 ? -37.063 -25.404 -1.850 1.00 38.62 174 LEU A O 1
ATOM 1356 N N . HIS A 1 175 ? -37.242 -23.180 -2.204 1.00 42.59 175 HIS A N 1
ATOM 1357 C CA . HIS A 1 175 ? -37.263 -23.152 -3.656 1.00 42.59 175 HIS A CA 1
ATOM 1358 C C . HIS A 1 175 ? -36.882 -21.754 -4.136 1.00 42.59 175 HIS A C 1
ATOM 1360 O O . HIS A 1 175 ? -37.216 -20.785 -3.414 1.00 42.59 175 HIS A O 1
#

Organism: Macleaya cordata (NCBI:txid56857)

Radius of gyration: 37.32 Å; chains: 1; bounding box: 71×41×136 Å

Foldseek 3Di:
DDDDDDDDDDDDDDDDPPDPPDCDPVNVVVVVVVQVVVVVVLLVVLVVLLVVLVVLLVVLVVQLVVLVVVCVVCVVVVHDCVVVNVVSLVVLLVSLVVSLVVLVVSVVPPPDDDPPCVVSVVVSVVSSVVSNVSSDVSNDDPDDPVVVVVVPPPPPPDDDDDDDDDDDDDPPDDD